Protein AF-A0A0N4U2Z5-F1 (afdb_monomer_lite)

Radius of gyration: 16.91 Å; chains: 1; bounding box: 46×24×40 Å

Sequence (94 aa):
MGSIRILPQWIRIWLNISTVLCIVDVAYTMLRPMTLRTGSLGHIFELWNIYSDVDLRYANANDIVTMATGRVMIIEIFMNIIALIMITTKRVLN

pLDDT: mean 91.58, std 12.59, range [40.5, 98.75]

Secondary structure (DSSP, 8-state):
-----SS-HHHHHHHHHHHHHHHHHHHHHHSTTTTSTTSTTGGGGHHHHHHHTTSHHHH-TT-HHHHHHHHHHHHHHHHHHHHHHHHHHHHH--

Structure (mmCIF, N/CA/C/O backbone):
data_AF-A0A0N4U2Z5-F1
#
_entry.id   AF-A0A0N4U2Z5-F1
#
loop_
_atom_site.group_PDB
_atom_site.id
_atom_site.type_symbol
_atom_site.label_atom_id
_atom_site.label_alt_id
_atom_site.label_comp_id
_atom_site.label_asym_id
_atom_site.label_entity_id
_atom_site.label_seq_id
_atom_site.pdbx_PDB_ins_code
_atom_site.Cartn_x
_atom_site.Cartn_y
_atom_site.Cartn_z
_atom_site.occupancy
_atom_site.B_iso_or_equiv
_atom_site.auth_seq_id
_atom_site.auth_comp_id
_atom_site.auth_asym_id
_atom_site.auth_atom_id
_atom_site.pdbx_PDB_model_num
ATOM 1 N N . MET A 1 1 ? -28.709 7.829 23.909 1.00 40.50 1 MET A N 1
ATOM 2 C CA . MET A 1 1 ? -28.267 6.463 23.554 1.00 40.50 1 MET A CA 1
ATOM 3 C C . MET A 1 1 ? -27.034 6.605 22.675 1.00 40.50 1 MET A C 1
ATOM 5 O O . MET A 1 1 ? -27.150 7.141 21.582 1.00 40.50 1 MET A O 1
ATOM 9 N N . GLY A 1 2 ? -25.838 6.290 23.178 1.00 56.06 2 GLY A N 1
ATOM 10 C CA . GLY A 1 2 ? -24.632 6.370 22.350 1.00 56.06 2 GLY A CA 1
ATOM 11 C C . GLY A 1 2 ? -24.707 5.287 21.280 1.00 56.06 2 GLY A C 1
ATOM 12 O O . GLY A 1 2 ? -24.815 4.118 21.633 1.00 56.06 2 GLY A O 1
ATOM 13 N N . SER A 1 3 ? -24.701 5.660 19.998 1.00 56.56 3 SER A N 1
ATOM 14 C CA . SER A 1 3 ? -24.568 4.696 18.900 1.00 56.56 3 SER A CA 1
ATOM 15 C C . SER A 1 3 ? -23.330 3.840 19.178 1.00 56.56 3 SER A C 1
ATOM 17 O O . SER A 1 3 ? -22.206 4.354 19.161 1.00 56.56 3 SER A O 1
ATOM 19 N N . ILE A 1 4 ? -23.532 2.561 19.511 1.00 62.62 4 ILE A N 1
ATOM 20 C CA . ILE A 1 4 ? -22.438 1.610 19.707 1.00 62.62 4 ILE A CA 1
ATOM 21 C C . ILE A 1 4 ? -21.801 1.426 18.333 1.00 62.62 4 ILE A C 1
ATOM 23 O O . ILE A 1 4 ? -22.299 0.697 17.475 1.00 62.62 4 ILE A O 1
ATOM 27 N N . ARG A 1 5 ? -20.710 2.153 18.087 1.00 67.62 5 ARG A N 1
ATOM 28 C CA . ARG A 1 5 ? -19.919 1.968 16.874 1.00 67.62 5 ARG A CA 1
ATOM 29 C C . ARG A 1 5 ? -19.202 0.633 16.995 1.00 67.62 5 ARG A C 1
ATOM 31 O O . ARG A 1 5 ? -18.513 0.393 17.978 1.00 67.62 5 ARG A O 1
ATOM 38 N N . ILE A 1 6 ? -19.331 -0.194 15.965 1.00 78.56 6 ILE A N 1
ATOM 39 C CA . ILE A 1 6 ? -18.698 -1.520 15.895 1.00 78.56 6 ILE A CA 1
ATOM 40 C C . ILE A 1 6 ? -17.182 -1.414 16.041 1.00 78.56 6 ILE A C 1
ATOM 42 O O . ILE A 1 6 ? -16.567 -2.252 16.688 1.00 78.56 6 ILE A O 1
ATOM 46 N N . LEU A 1 7 ? -16.594 -0.365 15.456 1.00 86.12 7 LEU A N 1
ATOM 47 C CA . LEU A 1 7 ? -1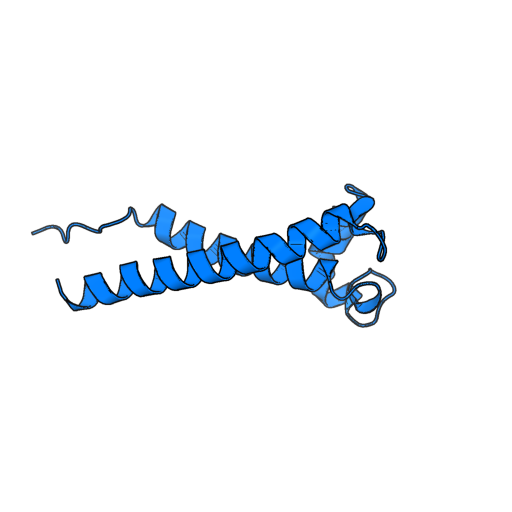5.184 -0.035 15.612 1.00 86.12 7 LEU A CA 1
ATOM 48 C C . LEU A 1 7 ? -15.015 1.407 16.105 1.00 86.12 7 LEU A C 1
ATOM 50 O O . LEU A 1 7 ? -15.775 2.296 15.691 1.00 86.12 7 LEU A O 1
ATOM 54 N N . PRO A 1 8 ? -13.985 1.669 16.928 1.00 90.19 8 PRO A N 1
ATOM 55 C CA . PRO A 1 8 ? -13.579 3.019 17.281 1.00 90.19 8 PRO A CA 1
ATOM 56 C C . PRO A 1 8 ? -13.325 3.880 16.040 1.00 90.19 8 PRO A C 1
ATOM 58 O O . PRO A 1 8 ? -12.848 3.406 15.007 1.00 90.19 8 PRO A O 1
ATOM 61 N N . GLN A 1 9 ? -13.603 5.181 16.148 1.00 88.75 9 GLN A N 1
ATOM 62 C CA . GLN A 1 9 ? -13.448 6.111 15.026 1.00 88.75 9 GLN A CA 1
ATOM 63 C C . GLN A 1 9 ? -12.028 6.109 14.446 1.00 88.75 9 GLN A C 1
ATOM 65 O O . GLN A 1 9 ? -11.878 6.203 13.230 1.00 88.75 9 GLN A O 1
ATOM 70 N N . TRP A 1 10 ? -11.010 5.995 15.298 1.00 94.56 10 TRP A N 1
ATOM 71 C CA . TRP A 1 10 ? -9.615 6.016 14.871 1.00 94.56 10 TRP A CA 1
ATOM 72 C C . TRP A 1 10 ? -9.257 4.805 13.997 1.00 94.56 10 TRP A C 1
ATOM 74 O O . TRP A 1 10 ? -8.567 4.986 13.004 1.00 94.56 10 TRP A O 1
ATOM 84 N N . ILE A 1 11 ? -9.812 3.613 14.271 1.00 94.19 11 ILE A N 1
ATOM 85 C CA . ILE A 1 11 ? -9.633 2.418 13.424 1.00 94.19 11 ILE A CA 1
ATOM 86 C C . ILE A 1 11 ? -10.221 2.659 12.038 1.00 94.19 11 ILE A C 1
ATOM 88 O O . ILE A 1 11 ? -9.599 2.355 11.029 1.00 94.19 11 ILE A O 1
ATOM 92 N N . ARG A 1 12 ? -11.417 3.252 11.967 1.00 93.19 12 ARG A N 1
ATOM 93 C CA . ARG A 1 12 ? -12.046 3.572 10.681 1.00 93.19 12 ARG A CA 1
ATOM 94 C C . ARG A 1 12 ? -11.212 4.569 9.874 1.00 93.19 12 ARG A C 1
ATOM 96 O O . ARG A 1 12 ? -11.117 4.441 8.658 1.00 93.19 12 ARG A O 1
ATOM 103 N N . ILE A 1 13 ? -10.650 5.579 10.536 1.00 95.31 13 ILE A N 1
ATOM 104 C CA . ILE A 1 13 ? -9.758 6.550 9.890 1.00 95.31 13 ILE A CA 1
ATOM 105 C C . ILE A 1 13 ? -8.492 5.838 9.407 1.00 95.31 13 ILE A C 1
ATOM 107 O O . ILE A 1 13 ? -8.123 5.992 8.248 1.00 95.31 13 ILE A O 1
ATOM 111 N N . TRP A 1 14 ? -7.890 5.003 10.255 1.00 97.94 14 TRP A N 1
ATOM 112 C CA . TRP A 1 14 ? -6.702 4.232 9.915 1.00 97.94 14 TRP A CA 1
ATOM 113 C C . TRP A 1 14 ? -6.923 3.310 8.715 1.00 97.94 14 TRP A C 1
ATOM 115 O O . TRP A 1 14 ? -6.122 3.343 7.794 1.00 97.94 14 TRP A O 1
ATOM 125 N N . LEU A 1 15 ? -8.035 2.568 8.658 1.00 97.19 15 LEU A N 1
ATOM 126 C CA . LEU A 1 15 ? -8.366 1.715 7.510 1.00 97.19 15 LEU A CA 1
ATOM 127 C C . LEU A 1 15 ? -8.466 2.516 6.206 1.00 97.19 15 LEU A C 1
ATOM 129 O O . LEU A 1 15 ? -7.992 2.054 5.172 1.00 97.19 15 LEU A O 1
ATOM 133 N N . ASN A 1 16 ? -9.036 3.727 6.239 1.00 97.25 16 ASN A N 1
ATOM 134 C CA . ASN A 1 16 ? -9.064 4.595 5.057 1.00 97.25 16 ASN A CA 1
ATOM 135 C C . ASN A 1 16 ? -7.653 5.034 4.647 1.00 97.25 16 ASN A C 1
ATOM 137 O O . ASN A 1 16 ? -7.307 4.943 3.473 1.00 97.25 16 ASN A O 1
ATOM 141 N N . ILE A 1 17 ? -6.835 5.485 5.604 1.00 98.62 17 ILE A N 1
ATOM 142 C CA . ILE A 1 17 ? -5.456 5.922 5.339 1.00 98.62 17 ILE A CA 1
ATOM 143 C C . ILE A 1 17 ? -4.624 4.758 4.793 1.00 98.62 17 ILE A C 1
ATOM 145 O O . ILE A 1 17 ? -4.010 4.898 3.742 1.00 98.62 17 ILE A O 1
ATOM 149 N N . SER A 1 18 ? -4.653 3.604 5.461 1.00 98.38 18 SER A N 1
ATOM 150 C CA . SER A 1 18 ? -3.975 2.375 5.040 1.00 98.38 18 SER A CA 1
ATOM 151 C C . SER A 1 18 ? -4.407 1.961 3.633 1.00 98.38 18 SER A C 1
ATOM 153 O O . SER A 1 18 ? -3.544 1.714 2.803 1.00 98.38 18 SER A O 1
ATOM 155 N N . THR A 1 19 ? -5.705 2.010 3.306 1.00 98.62 19 THR A N 1
ATOM 156 C CA . THR A 1 19 ? -6.184 1.739 1.937 1.00 98.62 19 THR A CA 1
ATOM 157 C C . THR A 1 19 ? -5.488 2.627 0.905 1.00 98.62 19 THR A C 1
ATOM 159 O O . THR A 1 19 ? -4.999 2.124 -0.102 1.00 98.62 19 THR A O 1
ATOM 162 N N . VAL A 1 20 ? -5.411 3.940 1.151 1.00 98.44 20 VAL A N 1
ATOM 163 C CA . VAL A 1 20 ? -4.757 4.882 0.229 1.00 98.44 20 VAL A CA 1
ATOM 164 C C . VAL A 1 20 ? -3.255 4.620 0.145 1.00 98.44 20 VAL A C 1
ATOM 166 O O . VAL A 1 20 ? -2.725 4.532 -0.958 1.00 98.44 20 VAL A O 1
ATOM 169 N N . LEU A 1 21 ? -2.575 4.460 1.284 1.00 98.12 21 LEU A N 1
ATOM 170 C CA . LEU A 1 21 ? -1.135 4.193 1.321 1.00 98.12 21 LEU A CA 1
ATOM 171 C C . LEU A 1 21 ? -0.790 2.914 0.560 1.00 98.12 21 LEU A C 1
ATOM 173 O O . LEU A 1 21 ? 0.109 2.935 -0.271 1.00 98.12 21 LEU A O 1
ATOM 177 N N . CYS A 1 22 ? -1.547 1.841 0.775 1.00 98.44 22 CYS A N 1
ATOM 178 C CA . CYS A 1 22 ? -1.367 0.582 0.070 1.00 98.44 22 CYS A CA 1
ATOM 179 C C . CYS A 1 22 ? -1.595 0.724 -1.440 1.00 98.44 22 CYS A C 1
ATOM 181 O O . CYS A 1 22 ? -0.828 0.180 -2.227 1.00 98.44 22 CYS A O 1
ATOM 183 N N . ILE A 1 23 ? -2.615 1.475 -1.874 1.00 98.50 23 ILE A N 1
ATOM 184 C CA . ILE A 1 23 ? -2.841 1.736 -3.307 1.00 98.50 23 ILE A CA 1
ATOM 185 C C . ILE A 1 23 ? -1.636 2.454 -3.919 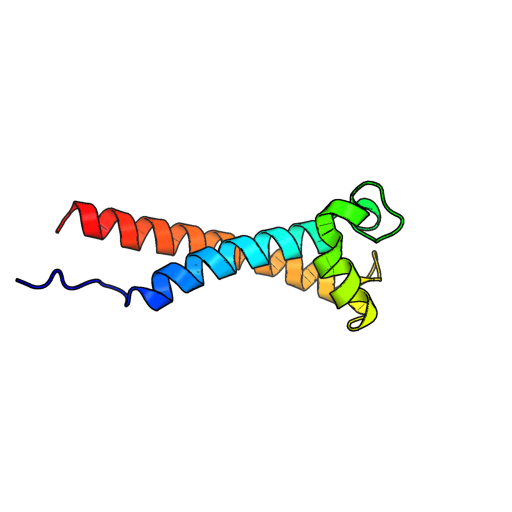1.00 98.50 23 ILE A C 1
ATOM 187 O O . ILE A 1 23 ? -1.174 2.063 -4.991 1.00 98.50 23 ILE A O 1
ATOM 191 N N . VAL A 1 24 ? -1.127 3.490 -3.249 1.00 97.81 24 VAL A N 1
ATOM 192 C CA . VAL A 1 24 ? 0.037 4.245 -3.730 1.00 97.81 24 VAL A CA 1
ATOM 193 C C . VAL A 1 24 ? 1.286 3.366 -3.739 1.00 97.81 24 VAL A C 1
ATOM 195 O O . VAL A 1 24 ? 2.040 3.415 -4.705 1.00 97.81 24 VAL A O 1
ATOM 198 N N . ASP A 1 25 ? 1.469 2.510 -2.735 1.00 97.94 25 ASP A N 1
ATOM 199 C CA . ASP A 1 25 ? 2.598 1.583 -2.640 1.00 97.94 25 ASP A CA 1
ATOM 200 C C . ASP A 1 25 ? 2.594 0.545 -3.770 1.00 97.94 25 ASP A C 1
ATOM 202 O O . ASP A 1 25 ? 3.586 0.360 -4.479 1.00 97.94 25 ASP A O 1
ATOM 206 N N . VAL A 1 26 ? 1.440 -0.074 -4.023 1.00 98.31 26 VAL A N 1
ATOM 207 C CA . VAL A 1 26 ? 1.258 -0.996 -5.149 1.00 98.31 26 VAL A CA 1
ATOM 208 C C . VAL A 1 26 ? 1.478 -0.272 -6.474 1.00 98.31 26 VAL A C 1
ATOM 210 O O . VAL A 1 26 ? 2.207 -0.775 -7.327 1.00 98.31 26 VAL A O 1
ATOM 213 N N . ALA A 1 27 ? 0.896 0.916 -6.658 1.00 97.62 27 ALA A N 1
ATOM 214 C CA . ALA A 1 27 ? 1.076 1.689 -7.882 1.00 97.62 27 ALA A CA 1
ATOM 215 C C . ALA A 1 27 ? 2.550 2.054 -8.099 1.00 97.62 27 ALA A C 1
ATOM 217 O O . ALA A 1 27 ? 3.069 1.847 -9.195 1.00 97.62 27 ALA A O 1
ATOM 218 N N . TYR A 1 28 ? 3.244 2.520 -7.057 1.00 97.62 28 TYR A N 1
ATOM 219 C CA . TYR A 1 28 ? 4.664 2.831 -7.122 1.00 97.62 28 TYR A CA 1
ATOM 220 C C . TYR A 1 28 ? 5.472 1.606 -7.532 1.00 97.62 28 TYR A C 1
ATOM 222 O O . TYR A 1 28 ? 6.219 1.667 -8.502 1.00 97.62 28 TYR A O 1
ATOM 230 N N . THR A 1 29 ? 5.305 0.489 -6.826 1.00 97.00 29 THR A N 1
ATOM 231 C CA . THR A 1 29 ? 6.156 -0.694 -6.983 1.00 97.00 29 THR A CA 1
ATOM 232 C C . THR A 1 29 ? 5.887 -1.470 -8.273 1.00 97.00 29 THR A C 1
ATOM 234 O O . THR A 1 29 ? 6.824 -1.994 -8.876 1.00 97.00 29 THR A O 1
ATOM 237 N N . MET A 1 30 ? 4.630 -1.525 -8.727 1.00 96.31 30 MET A N 1
ATOM 238 C CA . MET A 1 30 ? 4.213 -2.279 -9.917 1.00 96.31 30 MET A CA 1
ATOM 239 C C . MET A 1 30 ? 4.418 -1.524 -11.230 1.00 96.31 30 MET A C 1
ATOM 241 O O . MET A 1 30 ? 4.543 -2.161 -12.272 1.00 96.31 30 MET A O 1
ATOM 245 N N . LEU A 1 31 ? 4.437 -0.188 -11.204 1.00 96.56 31 LEU A N 1
ATOM 246 C CA . LEU A 1 31 ? 4.572 0.639 -12.410 1.00 96.56 31 LEU A CA 1
ATOM 247 C C . LEU A 1 31 ? 6.015 1.088 -12.676 1.00 96.56 31 LEU A C 1
ATOM 249 O O . LEU A 1 31 ? 6.256 1.883 -13.588 1.00 96.56 31 LEU A O 1
ATOM 253 N N . ARG A 1 32 ? 6.996 0.584 -11.920 1.00 95.81 32 ARG A N 1
ATOM 254 C CA . ARG A 1 32 ? 8.412 0.833 -12.217 1.00 95.81 32 ARG A CA 1
ATOM 255 C C . ARG A 1 32 ? 8.776 0.295 -13.611 1.00 95.81 32 ARG A C 1
ATOM 257 O O . ARG A 1 32 ? 8.279 -0.756 -14.005 1.00 95.81 32 ARG A O 1
ATOM 264 N N . PRO A 1 33 ? 9.657 0.984 -14.357 1.00 96.12 33 PRO A N 1
ATOM 265 C CA . PRO A 1 33 ? 10.424 2.159 -13.944 1.00 96.12 33 PRO A CA 1
ATOM 266 C C . PRO A 1 33 ? 9.687 3.499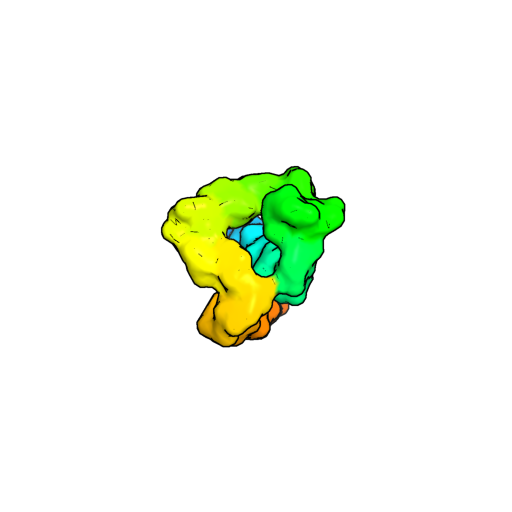 -14.110 1.00 96.12 33 PRO A C 1
ATOM 268 O O . PRO A 1 33 ? 10.270 4.527 -13.790 1.00 96.12 33 PRO A O 1
ATOM 271 N N . MET A 1 34 ? 8.431 3.534 -14.578 1.00 97.50 34 MET A N 1
ATOM 272 C CA . MET A 1 34 ? 7.723 4.802 -14.838 1.00 97.50 34 MET A CA 1
ATOM 273 C C . MET A 1 34 ? 7.573 5.660 -13.579 1.00 97.50 34 MET A C 1
ATOM 275 O O . MET A 1 34 ? 7.611 6.879 -13.668 1.00 97.50 34 MET A O 1
ATOM 279 N N . THR A 1 35 ? 7.413 5.035 -12.417 1.00 98.12 35 THR A N 1
ATOM 280 C CA . THR A 1 35 ? 7.260 5.692 -11.109 1.00 98.12 35 THR A CA 1
ATOM 281 C C . THR A 1 35 ? 8.577 6.062 -10.433 1.00 98.12 35 THR A C 1
ATOM 283 O O . THR A 1 35 ? 8.563 6.846 -9.484 1.00 98.12 35 THR A O 1
ATOM 286 N N . LEU A 1 36 ? 9.711 5.539 -10.912 1.00 96.88 36 LEU A N 1
ATOM 287 C CA . LEU A 1 36 ? 11.029 5.937 -10.415 1.00 96.88 36 LEU A CA 1
ATOM 288 C C . LEU A 1 36 ? 11.302 7.404 -10.770 1.00 96.88 36 LEU A C 1
ATOM 290 O O . LEU A 1 36 ? 10.710 7.935 -11.706 1.00 96.88 36 LEU A O 1
ATOM 294 N N . ARG A 1 37 ? 12.221 8.062 -10.053 1.00 93.56 37 ARG A N 1
ATOM 295 C CA . ARG A 1 37 ? 12.487 9.508 -10.193 1.00 93.56 37 ARG A CA 1
ATOM 296 C C . ARG A 1 37 ? 12.807 9.953 -11.630 1.00 93.56 37 ARG A C 1
ATOM 298 O O . ARG A 1 37 ? 12.456 11.062 -12.011 1.00 93.56 37 ARG A O 1
ATOM 305 N N . THR A 1 38 ? 13.438 9.097 -12.436 1.00 93.00 38 THR A N 1
ATOM 306 C CA . THR A 1 38 ? 13.742 9.363 -13.858 1.00 93.00 38 THR A CA 1
ATOM 307 C C . THR A 1 38 ? 12.628 8.943 -14.825 1.00 93.00 38 THR A C 1
ATOM 309 O O . THR A 1 38 ? 12.726 9.199 -16.024 1.00 93.00 38 THR A O 1
ATOM 312 N N . GLY A 1 39 ? 11.585 8.280 -14.329 1.00 95.44 39 GLY A N 1
ATOM 313 C CA . GLY A 1 39 ? 10.431 7.833 -15.096 1.00 95.44 39 GLY A CA 1
ATOM 314 C C . GLY A 1 39 ? 9.363 8.918 -15.259 1.00 95.44 39 GLY A C 1
ATOM 315 O O . GLY A 1 39 ? 9.337 9.925 -14.553 1.00 95.44 39 GLY A O 1
ATOM 316 N N . SER A 1 40 ? 8.434 8.696 -16.190 1.00 96.81 40 SER A N 1
ATOM 317 C CA . SER A 1 40 ? 7.389 9.662 -16.565 1.00 96.81 40 SER A CA 1
ATOM 318 C C . SER A 1 40 ? 6.417 10.038 -15.439 1.00 96.81 40 SER A C 1
ATOM 320 O O . SER A 1 40 ? 5.788 11.089 -15.498 1.00 96.81 40 SER A O 1
ATOM 322 N N . LEU A 1 41 ? 6.272 9.182 -14.427 1.00 96.88 41 LEU A N 1
ATOM 323 C CA . LEU A 1 41 ? 5.425 9.383 -13.250 1.00 96.88 41 LEU A CA 1
ATOM 324 C C . LEU A 1 41 ? 6.251 9.715 -11.995 1.00 96.88 41 LEU A C 1
ATOM 326 O O . LEU A 1 41 ? 5.669 9.860 -10.922 1.00 96.88 41 LEU A O 1
ATOM 330 N N . GLY A 1 42 ? 7.579 9.859 -12.103 1.00 96.19 42 GLY A N 1
ATOM 331 C CA . GLY A 1 42 ? 8.484 10.036 -10.963 1.00 96.19 42 GLY A CA 1
ATOM 332 C C . GLY A 1 42 ? 8.079 11.170 -10.022 1.00 96.19 42 GLY A C 1
ATOM 333 O O . GLY A 1 42 ? 7.984 10.969 -8.813 1.00 96.19 42 GLY A O 1
ATOM 334 N N . HIS A 1 43 ? 7.724 12.329 -10.583 1.00 95.12 43 HIS A N 1
ATOM 335 C CA . HIS A 1 43 ? 7.295 13.502 -9.814 1.00 95.12 43 HIS A CA 1
ATOM 336 C C . HIS A 1 43 ? 5.988 13.297 -9.034 1.00 95.12 43 HIS A C 1
ATOM 338 O O . HIS A 1 43 ? 5.801 13.910 -7.987 1.00 95.12 43 HIS A O 1
ATOM 344 N N . ILE A 1 44 ? 5.084 12.434 -9.515 1.00 97.12 44 ILE A N 1
ATOM 345 C CA . ILE A 1 44 ? 3.820 12.128 -8.821 1.00 97.12 44 ILE A CA 1
ATOM 346 C C . ILE A 1 44 ? 4.099 11.298 -7.563 1.00 97.12 44 ILE A C 1
ATOM 348 O O . ILE A 1 44 ? 3.419 11.447 -6.550 1.00 97.12 44 ILE A O 1
ATOM 352 N N . PHE A 1 45 ? 5.129 10.453 -7.613 1.00 97.50 45 PHE A N 1
ATOM 353 C CA . PHE A 1 45 ? 5.511 9.544 -6.539 1.00 97.50 45 PHE A CA 1
ATOM 354 C C . PHE A 1 45 ? 6.765 10.004 -5.785 1.00 97.50 45 PHE A C 1
ATOM 356 O O . PHE A 1 45 ? 7.483 9.177 -5.225 1.00 97.50 45 PHE A O 1
ATOM 363 N N . GLU A 1 46 ? 7.051 11.309 -5.737 1.00 96.50 46 GLU A N 1
ATOM 364 C CA . GLU A 1 46 ? 8.298 11.814 -5.143 1.00 96.50 46 GLU A CA 1
ATOM 365 C C . GLU A 1 46 ? 8.490 11.358 -3.689 1.00 96.50 46 GLU A C 1
ATOM 367 O O . GLU A 1 46 ? 9.593 10.991 -3.303 1.00 96.50 46 GLU A O 1
ATOM 372 N N . LEU A 1 47 ? 7.414 11.265 -2.899 1.00 96.94 47 LEU A N 1
ATOM 373 C CA . LEU A 1 47 ? 7.497 10.764 -1.524 1.00 96.94 47 LEU A CA 1
ATOM 374 C C . LEU A 1 47 ? 7.999 9.308 -1.449 1.00 96.94 47 LEU A C 1
ATOM 376 O O . LEU A 1 47 ? 8.804 8.978 -0.581 1.00 96.94 47 LEU A O 1
ATOM 380 N N . TRP A 1 48 ? 7.567 8.449 -2.375 1.00 97.38 48 TRP A N 1
ATOM 381 C CA . TRP A 1 48 ? 8.058 7.071 -2.472 1.00 97.38 48 TRP A CA 1
ATOM 382 C C . TRP A 1 48 ? 9.451 7.001 -3.088 1.00 97.38 48 TRP A C 1
ATOM 384 O O . TRP A 1 48 ? 10.221 6.122 -2.720 1.00 97.38 48 TRP A O 1
ATOM 394 N N . ASN A 1 49 ? 9.809 7.939 -3.967 1.00 98.06 49 ASN A N 1
ATOM 395 C CA . ASN A 1 49 ? 11.182 8.051 -4.450 1.00 98.06 49 ASN A CA 1
ATOM 396 C C . ASN A 1 49 ? 12.146 8.436 -3.315 1.00 98.06 49 ASN A C 1
ATOM 398 O O . ASN A 1 49 ? 13.184 7.797 -3.179 1.00 98.06 49 ASN A O 1
ATOM 402 N N . ILE A 1 50 ? 11.771 9.366 -2.429 1.00 97.56 50 ILE A N 1
ATOM 403 C CA . ILE A 1 50 ? 12.537 9.668 -1.204 1.00 97.56 50 ILE A CA 1
ATOM 404 C C . ILE A 1 50 ? 12.666 8.419 -0.322 1.00 97.56 50 ILE A C 1
ATOM 406 O O . ILE A 1 50 ? 13.741 8.136 0.196 1.00 97.56 50 ILE A O 1
ATOM 410 N N . TYR A 1 51 ? 11.590 7.643 -0.163 1.00 96.69 51 TYR A N 1
ATOM 411 C CA . TYR A 1 51 ? 11.662 6.375 0.566 1.00 96.69 51 TYR A CA 1
ATOM 412 C C . TYR A 1 51 ? 12.588 5.357 -0.123 1.00 96.69 51 TYR A C 1
ATOM 414 O O . TYR A 1 51 ? 13.360 4.676 0.548 1.00 96.69 51 TYR A O 1
ATOM 422 N N . SER A 1 52 ? 12.571 5.293 -1.456 1.00 96.56 52 SER A N 1
ATOM 423 C CA . SER A 1 52 ? 13.421 4.398 -2.249 1.00 96.56 52 SER A CA 1
ATOM 424 C C . SER A 1 52 ? 14.910 4.749 -2.195 1.00 96.56 52 SER A C 1
ATOM 426 O O . SER A 1 52 ? 15.746 3.875 -2.415 1.00 96.56 52 SER A O 1
ATOM 428 N N . ASP A 1 53 ? 15.245 5.999 -1.848 1.00 95.81 53 ASP A N 1
ATOM 429 C CA . ASP A 1 53 ? 16.623 6.417 -1.569 1.00 95.81 53 ASP A CA 1
ATOM 430 C C . ASP A 1 53 ? 17.155 5.751 -0.272 1.00 95.81 53 ASP A C 1
ATOM 432 O O . ASP A 1 53 ? 18.366 5.659 -0.073 1.00 95.81 53 ASP A O 1
ATOM 436 N N . VAL A 1 54 ? 16.259 5.252 0.597 1.00 97.25 54 VAL A N 1
ATOM 437 C CA . VAL A 1 54 ? 16.581 4.515 1.833 1.00 97.25 54 VAL A CA 1
ATOM 438 C C . VAL A 1 54 ? 16.402 3.005 1.650 1.00 97.25 54 VAL A C 1
ATOM 440 O O . VAL A 1 54 ? 17.325 2.240 1.934 1.00 97.25 54 VAL A O 1
ATOM 443 N N . ASP A 1 55 ? 15.235 2.558 1.173 1.00 96.31 55 ASP A N 1
ATOM 444 C CA . ASP A 1 55 ? 15.002 1.156 0.814 1.00 96.31 55 ASP A CA 1
ATOM 445 C C . ASP A 1 55 ? 15.278 0.936 -0.676 1.00 96.31 55 ASP A C 1
ATOM 447 O O . ASP A 1 55 ? 14.419 1.099 -1.544 1.00 96.31 55 ASP A O 1
ATOM 451 N N . LEU A 1 56 ? 16.497 0.494 -0.974 1.00 96.00 56 LEU A N 1
ATOM 452 C CA . LEU A 1 56 ? 16.955 0.298 -2.348 1.00 96.00 56 LEU A CA 1
ATOM 453 C C . LEU A 1 56 ? 16.174 -0.785 -3.112 1.00 96.00 56 LEU A C 1
ATOM 455 O O . LEU A 1 56 ? 16.233 -0.824 -4.343 1.00 96.00 56 LEU A O 1
ATOM 459 N N . ARG A 1 57 ? 15.409 -1.653 -2.433 1.00 96.69 57 ARG A N 1
ATOM 460 C CA . ARG A 1 57 ? 14.516 -2.601 -3.121 1.00 96.69 57 ARG A CA 1
ATOM 461 C C . ARG A 1 57 ? 13.388 -1.871 -3.836 1.00 96.69 57 ARG A C 1
ATOM 463 O O . ARG A 1 57 ? 12.987 -2.278 -4.925 1.00 96.69 57 ARG A O 1
ATOM 470 N N . TYR A 1 58 ? 12.938 -0.748 -3.275 1.00 97.00 58 TYR A N 1
ATOM 471 C CA . TYR A 1 58 ? 11.947 0.116 -3.902 1.00 97.00 58 TYR A CA 1
ATOM 472 C C . TYR A 1 58 ? 12.481 0.826 -5.151 1.00 97.00 58 TYR A C 1
ATOM 474 O O . TYR A 1 58 ? 11.704 1.096 -6.067 1.00 97.00 58 TYR A O 1
ATOM 482 N N . ALA A 1 59 ? 13.791 1.062 -5.238 1.00 95.75 59 ALA A N 1
ATOM 483 C CA . ALA A 1 59 ? 14.426 1.638 -6.422 1.00 95.75 59 ALA A CA 1
ATOM 484 C C . ALA A 1 59 ? 14.653 0.603 -7.545 1.00 95.75 59 ALA A C 1
ATOM 486 O O . ALA A 1 59 ? 14.827 0.967 -8.710 1.00 95.75 59 ALA A O 1
ATOM 487 N N . ASN A 1 60 ? 14.630 -0.697 -7.230 1.00 95.88 60 ASN A N 1
ATOM 488 C CA . ASN A 1 60 ? 14.843 -1.763 -8.203 1.00 95.88 60 ASN A CA 1
ATOM 489 C C . ASN A 1 60 ? 13.521 -2.217 -8.849 1.00 95.88 60 ASN A C 1
ATOM 491 O O . ASN A 1 60 ? 12.689 -2.887 -8.236 1.00 95.88 60 ASN A O 1
ATOM 495 N N . ALA A 1 61 ? 13.358 -1.912 -10.139 1.00 94.38 61 ALA A N 1
ATOM 496 C CA . ALA A 1 61 ? 12.188 -2.313 -10.923 1.00 94.38 61 ALA A CA 1
ATOM 497 C C . ALA A 1 61 ? 11.984 -3.839 -11.000 1.00 94.38 61 ALA A C 1
ATOM 499 O O . ALA A 1 61 ? 10.856 -4.287 -11.175 1.00 94.38 61 ALA A O 1
ATOM 500 N N . ASN A 1 62 ? 13.053 -4.620 -10.834 1.00 95.25 62 ASN A N 1
ATOM 501 C CA . ASN A 1 62 ? 13.038 -6.078 -10.942 1.00 95.25 62 ASN A CA 1
ATOM 502 C C . ASN A 1 62 ? 13.075 -6.786 -9.577 1.00 95.25 62 ASN A C 1
ATOM 504 O O . ASN A 1 62 ? 13.315 -7.994 -9.525 1.00 95.25 62 ASN A O 1
ATOM 508 N N . ASP A 1 63 ? 12.887 -6.067 -8.464 1.00 97.44 63 ASP A N 1
ATOM 509 C CA . ASP A 1 63 ? 12.896 -6.698 -7.144 1.00 97.44 63 ASP A CA 1
ATOM 510 C C . ASP A 1 63 ? 11.644 -7.559 -6.918 1.00 97.44 63 ASP A C 1
ATOM 512 O O . ASP A 1 63 ? 10.538 -7.063 -6.693 1.00 97.44 63 ASP A O 1
ATOM 516 N N . ILE A 1 64 ? 11.840 -8.877 -6.944 1.00 95.56 64 ILE A N 1
ATOM 517 C CA . ILE A 1 64 ? 10.766 -9.873 -6.855 1.00 95.56 64 ILE A CA 1
ATOM 518 C C . ILE A 1 64 ? 10.025 -9.779 -5.517 1.00 95.56 64 ILE A C 1
ATOM 520 O O . ILE A 1 64 ? 8.810 -9.965 -5.482 1.00 95.56 64 ILE A O 1
ATOM 524 N N . VAL A 1 65 ? 10.732 -9.479 -4.421 1.00 96.38 65 VAL A N 1
ATOM 525 C CA . VAL A 1 65 ? 10.130 -9.426 -3.080 1.00 96.38 65 VAL A CA 1
ATOM 526 C C . VAL A 1 65 ? 9.143 -8.275 -2.994 1.00 96.38 65 VAL A C 1
ATOM 528 O O . VAL A 1 65 ? 7.982 -8.497 -2.667 1.00 96.38 65 VAL A O 1
ATOM 531 N N . THR A 1 66 ? 9.567 -7.066 -3.357 1.00 96.38 66 THR A N 1
ATOM 532 C CA . THR A 1 66 ? 8.695 -5.887 -3.366 1.00 96.38 66 THR A CA 1
ATOM 533 C C . THR A 1 66 ? 7.519 -6.103 -4.312 1.00 96.38 66 THR A C 1
ATOM 535 O O . THR A 1 66 ? 6.387 -5.741 -3.994 1.00 96.38 66 THR A O 1
ATOM 538 N N . MET A 1 67 ? 7.751 -6.772 -5.448 1.00 95.06 67 MET A N 1
ATOM 539 C CA . MET A 1 67 ? 6.667 -7.081 -6.369 1.00 95.06 67 MET A CA 1
ATOM 540 C C . MET A 1 67 ? 5.649 -8.082 -5.810 1.00 95.06 67 MET A C 1
ATOM 542 O O . MET A 1 67 ? 4.445 -7.934 -6.028 1.00 95.06 67 MET A O 1
ATOM 546 N N . ALA A 1 68 ? 6.115 -9.104 -5.094 1.00 96.75 68 ALA A N 1
ATOM 547 C CA . ALA A 1 68 ? 5.255 -10.072 -4.426 1.00 96.75 68 ALA A CA 1
ATOM 548 C C . ALA A 1 68 ? 4.469 -9.420 -3.279 1.00 96.75 68 ALA A C 1
ATOM 550 O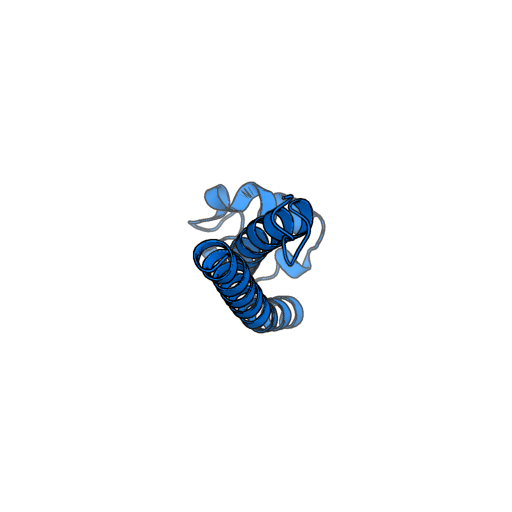 O . ALA A 1 68 ? 3.256 -9.612 -3.196 1.00 96.75 68 ALA A O 1
ATOM 551 N N . THR A 1 69 ? 5.127 -8.596 -2.459 1.00 97.06 69 THR A N 1
ATOM 552 C CA . THR A 1 69 ? 4.480 -7.814 -1.397 1.00 97.06 69 THR A CA 1
ATOM 553 C C . THR A 1 69 ? 3.373 -6.932 -1.967 1.00 97.06 69 THR A C 1
ATOM 555 O O . THR A 1 69 ? 2.253 -6.984 -1.467 1.00 97.06 69 THR A O 1
ATOM 558 N N . GLY A 1 70 ? 3.625 -6.219 -3.072 1.00 96.56 70 GLY A N 1
ATOM 559 C CA . GLY A 1 70 ? 2.603 -5.411 -3.744 1.00 96.56 70 GLY A CA 1
ATOM 560 C C . GLY A 1 70 ? 1.382 -6.230 -4.188 1.00 96.56 70 GLY A 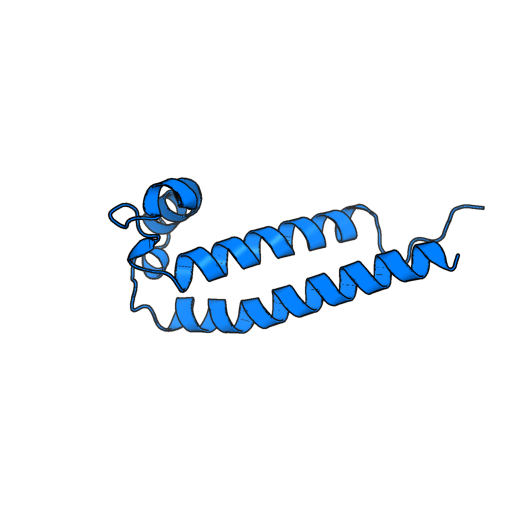C 1
ATOM 561 O O . GLY A 1 70 ? 0.243 -5.815 -3.990 1.00 96.56 70 GLY A O 1
ATOM 562 N N . ARG A 1 71 ? 1.579 -7.447 -4.711 1.00 96.38 71 ARG A N 1
ATOM 563 C CA . ARG A 1 71 ? 0.462 -8.339 -5.087 1.00 96.38 71 ARG A CA 1
ATOM 564 C C . ARG A 1 71 ? -0.357 -8.799 -3.884 1.00 96.38 71 A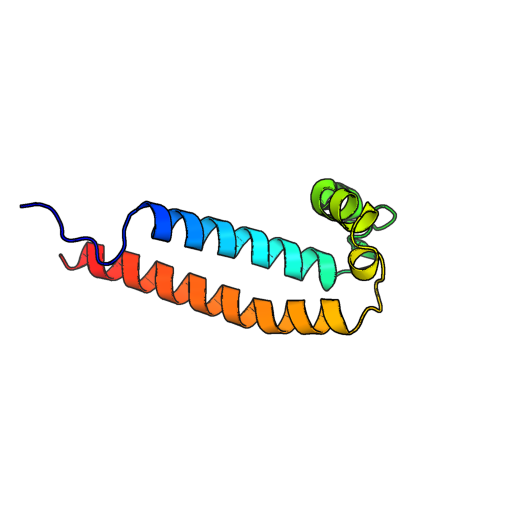RG A C 1
ATOM 566 O O . ARG A 1 71 ? -1.580 -8.855 -3.977 1.00 96.38 71 ARG A O 1
ATOM 573 N N . VAL A 1 72 ? 0.292 -9.116 -2.765 1.00 97.75 72 VAL A N 1
ATOM 574 C CA . VAL A 1 72 ? -0.406 -9.472 -1.518 1.00 97.75 72 VAL A CA 1
ATOM 575 C C . VAL A 1 72 ? -1.147 -8.257 -0.955 1.00 97.75 72 VAL A C 1
ATOM 577 O O . VAL A 1 72 ? -2.284 -8.382 -0.512 1.00 97.75 72 VAL A O 1
ATOM 580 N N . MET A 1 73 ? -0.567 -7.064 -1.061 1.00 98.12 73 MET A N 1
ATOM 581 C CA . MET A 1 73 ? -1.170 -5.819 -0.590 1.00 98.12 73 MET A CA 1
ATOM 582 C C . MET A 1 73 ? -2.447 -5.434 -1.360 1.00 98.12 73 MET A C 1
ATOM 584 O O . MET A 1 73 ? -3.335 -4.797 -0.799 1.00 98.12 73 MET A O 1
ATOM 588 N N . ILE A 1 74 ? -2.625 -5.897 -2.605 1.00 98.56 74 ILE A N 1
ATOM 589 C CA . ILE A 1 74 ? -3.916 -5.792 -3.313 1.00 98.56 74 ILE A CA 1
ATOM 590 C C . ILE A 1 74 ? -5.036 -6.493 -2.530 1.00 98.56 74 ILE A C 1
ATOM 592 O O . ILE A 1 74 ? -6.147 -5.967 -2.443 1.00 98.56 74 ILE A O 1
ATOM 596 N N . ILE A 1 75 ? -4.754 -7.647 -1.918 1.00 98.25 75 ILE A N 1
ATOM 597 C CA . ILE A 1 75 ? -5.724 -8.366 -1.079 1.00 98.25 75 ILE A CA 1
ATOM 598 C C . ILE A 1 75 ? -6.074 -7.522 0.151 1.00 98.25 75 ILE A C 1
ATOM 600 O O . ILE A 1 75 ? -7.252 -7.382 0.478 1.00 98.25 75 ILE A O 1
ATOM 604 N N . GLU A 1 76 ? -5.079 -6.901 0.788 1.00 97.69 76 GLU A N 1
ATOM 605 C CA . GLU A 1 76 ? -5.286 -5.997 1.926 1.00 97.69 76 GLU A CA 1
ATOM 606 C C . GLU A 1 76 ? -6.164 -4.793 1.555 1.00 97.69 76 GLU A C 1
ATOM 608 O O . GLU A 1 76 ? -7.096 -4.462 2.288 1.00 97.69 76 GLU A O 1
ATOM 613 N N . ILE A 1 77 ? -5.951 -4.194 0.380 1.00 98.75 77 ILE A N 1
ATOM 614 C CA . ILE A 1 77 ? -6.794 -3.108 -0.142 1.00 98.75 77 ILE A CA 1
ATOM 615 C C . ILE A 1 77 ? -8.254 -3.566 -0.253 1.00 98.75 77 ILE A C 1
ATOM 617 O O . ILE A 1 77 ? -9.151 -2.881 0.245 1.00 98.75 77 ILE A O 1
ATOM 621 N N . PHE A 1 78 ? -8.515 -4.738 -0.847 1.00 98.50 78 PHE A N 1
ATOM 622 C CA . PHE A 1 78 ? -9.875 -5.284 -0.930 1.00 98.50 78 PHE A CA 1
ATOM 623 C C . PHE A 1 78 ? -10.481 -5.539 0.452 1.00 98.50 78 PHE A C 1
ATOM 625 O O . PHE A 1 78 ? -11.634 -5.177 0.691 1.00 98.50 78 PHE A O 1
ATOM 632 N N . MET A 1 79 ? -9.713 -6.119 1.376 1.00 98.44 79 MET A N 1
ATOM 633 C CA . MET A 1 79 ? -10.168 -6.377 2.743 1.00 98.44 79 MET A CA 1
ATOM 634 C C . MET A 1 79 ? -10.516 -5.081 3.481 1.00 98.44 79 MET A C 1
ATOM 636 O O . MET A 1 79 ? -11.574 -5.005 4.111 1.00 98.44 79 MET A O 1
ATOM 640 N N . ASN A 1 80 ? -9.689 -4.042 3.355 1.00 98.38 80 ASN A N 1
ATOM 641 C CA . ASN A 1 80 ? -9.946 -2.740 3.959 1.00 98.38 80 ASN A CA 1
ATOM 642 C C . ASN A 1 80 ? -11.201 -2.083 3.373 1.00 98.38 80 ASN A C 1
ATOM 644 O O . ASN A 1 80 ? -12.044 -1.597 4.130 1.00 98.38 80 ASN A O 1
ATOM 648 N N . ILE A 1 81 ? -11.378 -2.120 2.047 1.00 97.81 81 ILE A N 1
ATOM 649 C CA . ILE A 1 81 ? -12.572 -1.584 1.376 1.00 97.81 81 ILE A CA 1
ATOM 650 C C . ILE A 1 81 ? -13.833 -2.317 1.850 1.00 97.81 81 ILE A C 1
ATOM 652 O O . ILE A 1 81 ? -14.808 -1.670 2.236 1.00 97.81 81 ILE A O 1
ATOM 656 N N . ILE A 1 82 ? -13.816 -3.653 1.892 1.00 96.50 82 ILE A N 1
ATOM 657 C CA . ILE A 1 82 ? -14.949 -4.457 2.374 1.00 96.50 82 ILE A CA 1
ATOM 658 C C . ILE A 1 82 ? -15.263 -4.119 3.836 1.00 96.50 82 ILE A C 1
ATOM 660 O O . ILE A 1 82 ? -16.422 -3.862 4.173 1.00 96.50 82 ILE A O 1
ATOM 664 N N . ALA A 1 83 ? -14.248 -4.043 4.700 1.00 94.44 83 ALA A N 1
ATOM 665 C CA . ALA A 1 83 ? -14.428 -3.669 6.099 1.00 94.44 83 ALA A CA 1
ATOM 666 C C . ALA A 1 83 ? -15.056 -2.271 6.233 1.00 94.44 83 ALA A C 1
ATOM 668 O O . ALA A 1 83 ? -16.025 -2.093 6.975 1.00 94.44 83 ALA A O 1
ATOM 669 N N . LEU A 1 84 ? -14.561 -1.285 5.482 1.00 94.38 84 LEU A N 1
ATOM 670 C CA . LEU A 1 84 ? -15.080 0.084 5.477 1.00 94.38 84 LEU A CA 1
ATOM 671 C C . LEU A 1 84 ? -16.533 0.163 4.998 1.00 94.38 84 LEU A C 1
ATOM 673 O O . LEU A 1 84 ? -17.331 0.883 5.612 1.00 94.38 84 LEU A O 1
ATOM 677 N N . ILE A 1 85 ? -16.897 -0.601 3.963 1.00 92.81 85 ILE A N 1
ATOM 678 C CA . ILE A 1 85 ? -18.282 -0.730 3.495 1.00 92.81 85 ILE A CA 1
ATOM 679 C C . ILE A 1 85 ? -19.149 -1.306 4.619 1.00 92.81 85 ILE A C 1
ATOM 681 O O . ILE A 1 85 ? -20.128 -0.677 5.013 1.00 92.81 85 ILE A O 1
ATOM 685 N N . MET A 1 86 ? -18.757 -2.432 5.223 1.00 90.44 86 MET A N 1
ATOM 686 C CA . MET A 1 86 ? -19.524 -3.084 6.295 1.00 90.44 86 MET A CA 1
ATOM 687 C C . MET A 1 86 ? -19.727 -2.186 7.525 1.00 90.44 86 MET A C 1
ATOM 689 O O . MET A 1 86 ? -20.826 -2.140 8.087 1.00 90.44 86 MET A O 1
ATOM 693 N N . ILE A 1 87 ? -18.689 -1.455 7.946 1.00 87.38 87 ILE A N 1
ATOM 694 C CA . ILE A 1 87 ? -18.756 -0.502 9.069 1.00 87.38 87 ILE A CA 1
ATOM 695 C C . ILE A 1 87 ? -19.729 0.639 8.755 1.00 87.38 87 ILE A C 1
ATOM 697 O O . ILE A 1 87 ? -20.414 1.138 9.650 1.00 87.38 87 ILE A O 1
ATOM 701 N N . THR A 1 88 ? -19.782 1.069 7.494 1.00 82.75 88 THR A N 1
ATOM 702 C CA . THR A 1 88 ? -20.625 2.184 7.060 1.00 82.75 88 THR A CA 1
ATOM 703 C C . THR A 1 88 ? -22.079 1.745 6.889 1.00 82.75 88 THR A C 1
ATOM 705 O O . THR A 1 88 ? -22.966 2.410 7.416 1.00 82.75 88 THR A O 1
ATOM 708 N N . THR A 1 89 ? -22.340 0.589 6.274 1.00 78.19 89 THR A N 1
ATOM 709 C CA . THR A 1 89 ? -23.697 0.043 6.103 1.00 78.19 89 THR A CA 1
ATOM 710 C C . THR A 1 89 ? -24.373 -0.240 7.442 1.00 78.19 89 THR A C 1
ATOM 712 O O . THR A 1 89 ? -25.529 0.124 7.636 1.00 78.19 89 THR A O 1
ATOM 715 N N . LYS A 1 90 ? -23.657 -0.807 8.422 1.00 65.12 90 LYS A N 1
ATOM 716 C CA . LYS A 1 90 ? -24.231 -1.069 9.755 1.00 65.12 90 LYS A CA 1
ATOM 717 C C . LYS A 1 90 ? -24.527 0.199 10.566 1.00 65.12 90 LYS A C 1
ATOM 719 O O . LYS A 1 90 ? -25.264 0.122 11.540 1.00 65.12 90 LYS A O 1
ATOM 724 N N . ARG A 1 91 ? -23.981 1.356 10.176 1.00 61.19 91 ARG A N 1
ATOM 725 C CA . ARG A 1 91 ? -24.380 2.656 10.738 1.00 61.19 91 ARG A CA 1
ATOM 726 C C . ARG A 1 91 ? -25.696 3.162 10.148 1.00 61.19 91 ARG A C 1
ATOM 728 O O . ARG A 1 91 ? -26.372 3.929 10.804 1.00 61.19 91 ARG A O 1
ATOM 735 N N . VAL A 1 92 ? -26.047 2.768 8.924 1.00 57.06 92 VAL A N 1
ATOM 736 C CA . VAL A 1 92 ? -27.323 3.162 8.299 1.00 57.06 92 VAL A CA 1
ATOM 737 C C . VAL A 1 92 ? -28.492 2.359 8.880 1.00 57.06 92 VAL A C 1
ATOM 739 O O . VAL A 1 92 ? -29.618 2.839 8.891 1.00 57.06 92 VAL A O 1
ATOM 742 N N . LEU A 1 93 ? -28.221 1.152 9.384 1.00 55.94 93 LEU A N 1
ATOM 743 C CA . LEU A 1 93 ? -29.231 0.252 9.948 1.00 55.94 93 LEU A CA 1
ATOM 744 C C . LEU A 1 93 ? -29.486 0.431 11.460 1.00 55.94 93 LEU A C 1
ATOM 746 O O . LEU A 1 93 ? -30.415 -0.193 11.964 1.00 55.94 93 LEU A O 1
ATOM 750 N N . ASN A 1 94 ? -28.686 1.239 12.171 1.00 51.12 94 ASN A N 1
ATOM 751 C CA . ASN A 1 94 ? -28.782 1.477 13.623 1.00 51.12 94 ASN A CA 1
ATOM 752 C C . ASN A 1 94 ? -28.891 2.970 13.932 1.00 51.12 94 ASN A C 1
ATOM 754 O O . ASN A 1 94 ? -29.699 3.328 14.813 1.00 51.12 94 ASN A O 1
#

Foldseek 3Di:
DPPPQPDDPVVLVVLVVLLVVLVLLLCQQQVPPLCACPHVVVVVNVVLNVVCVVVVLSVDNPNPVSNVVSVVSVVSSVVSVVVNVVSVVVVVVD

Organism: Dracunculus medinensis (NCBI:txid318479)